Protein AF-A0A954RTK8-F1 (afdb_monomer_lite)

pLDDT: mean 95.34, std 5.86, range [53.38, 98.44]

Radius of gyration: 17.7 Å; chains: 1; bounding box: 43×27×45 Å

Foldseek 3Di:
DDDPVRVVVVVVQLVVQLVVDPPLVVCPVPDDPVVSVPDPVSVVSSVVSVVVSVVVVVVLVVCCVVDPVSVVVVVCCCVPPVVVVVVVVVVVVVD

Secondary structure (DSSP, 8-state):
---HHHHHHHHHHHHHHHHT-HHHHHHHHHS-HHHHHT-HHHHHHHHHHHHHHHHHHHHHHHHHHH-HHHHHHHHHHHHHTS-HHHHHHHHHHT-

Structure (mmCIF, N/CA/C/O backbone):
data_AF-A0A954RTK8-F1
#
_entry.id   AF-A0A954RTK8-F1
#
loop_
_atom_site.group_PDB
_atom_site.id
_atom_site.type_symbol
_atom_site.label_atom_id
_atom_site.label_alt_id
_atom_site.label_comp_id
_atom_site.label_asym_id
_atom_site.label_entity_id
_atom_site.label_seq_id
_atom_site.pdbx_PDB_ins_code
_atom_site.Cartn_x
_atom_site.Cartn_y
_atom_site.Cartn_z
_atom_site.occupancy
_atom_site.B_iso_or_equiv
_atom_site.auth_seq_id
_atom_site.auth_comp_id
_atom_site.auth_asym_id
_atom_site.auth_atom_id
_atom_site.pdbx_PDB_model_num
ATOM 1 N N . ASP A 1 1 ? 18.755 -8.823 4.861 1.00 78.62 1 ASP A N 1
ATOM 2 C CA . ASP A 1 1 ? 18.344 -7.591 5.557 1.00 78.62 1 ASP A CA 1
ATOM 3 C C . ASP A 1 1 ? 17.431 -6.757 4.682 1.00 78.62 1 ASP A C 1
ATOM 5 O O . ASP A 1 1 ? 17.596 -6.776 3.468 1.00 78.62 1 ASP A O 1
ATOM 9 N N . THR A 1 2 ? 16.453 -6.088 5.293 1.00 89.12 2 THR A N 1
ATOM 10 C CA . THR A 1 2 ? 15.561 -5.108 4.649 1.00 89.12 2 THR A CA 1
ATOM 11 C C . THR A 1 2 ? 16.087 -3.698 4.891 1.00 89.12 2 THR A C 1
ATOM 13 O O . THR A 1 2 ? 16.658 -3.441 5.949 1.00 89.12 2 THR A O 1
ATOM 16 N N . THR A 1 3 ? 15.840 -2.774 3.971 1.00 93.75 3 THR A N 1
ATOM 17 C CA . THR A 1 3 ? 16.131 -1.346 4.154 1.00 93.75 3 THR A CA 1
ATOM 18 C C . THR A 1 3 ? 14.996 -0.622 4.886 1.00 93.75 3 THR A C 1
ATOM 20 O O . THR A 1 3 ? 13.863 -1.105 4.926 1.00 93.75 3 THR A O 1
ATOM 23 N N . ASP A 1 4 ? 15.262 0.582 5.401 1.00 93.50 4 ASP A N 1
ATOM 24 C CA . ASP A 1 4 ? 14.222 1.463 5.961 1.00 93.50 4 ASP A CA 1
ATOM 25 C C . ASP A 1 4 ? 13.121 1.774 4.933 1.00 93.50 4 ASP A C 1
ATOM 27 O O . ASP A 1 4 ? 11.944 1.895 5.274 1.00 93.50 4 ASP A O 1
ATOM 31 N N . GLY A 1 5 ? 13.497 1.864 3.651 1.00 92.44 5 GLY A N 1
ATOM 32 C CA . GLY A 1 5 ? 12.557 2.051 2.549 1.00 92.44 5 GLY A CA 1
ATOM 33 C C . GLY A 1 5 ? 11.616 0.860 2.378 1.00 92.44 5 GLY A C 1
ATOM 34 O O . GLY A 1 5 ? 10.414 1.059 2.199 1.00 92.44 5 GLY A O 1
ATOM 35 N N . ASP A 1 6 ? 12.138 -0.364 2.498 1.00 93.56 6 ASP A N 1
ATOM 36 C CA . ASP A 1 6 ? 11.332 -1.588 2.426 1.00 93.56 6 ASP A CA 1
ATOM 37 C C . ASP A 1 6 ? 10.340 -1.652 3.591 1.00 93.56 6 ASP A C 1
ATOM 39 O O . ASP A 1 6 ? 9.157 -1.922 3.387 1.00 93.56 6 ASP A O 1
ATOM 43 N N . GLN A 1 7 ? 10.798 -1.330 4.805 1.00 93.94 7 GLN A N 1
ATOM 44 C CA . GLN A 1 7 ? 9.951 -1.324 5.999 1.00 93.94 7 GLN A CA 1
ATOM 45 C C . GLN A 1 7 ? 8.832 -0.285 5.904 1.00 93.94 7 GLN A C 1
ATOM 47 O O . GLN A 1 7 ? 7.676 -0.600 6.182 1.00 93.94 7 GLN A O 1
ATOM 52 N N . LEU A 1 8 ? 9.149 0.940 5.472 1.00 95.38 8 LEU A N 1
ATOM 53 C CA . LEU A 1 8 ? 8.155 2.002 5.329 1.00 95.38 8 LEU A CA 1
ATOM 54 C C . LEU A 1 8 ? 7.142 1.689 4.220 1.00 95.38 8 LEU A C 1
ATOM 56 O O . LEU A 1 8 ? 5.942 1.892 4.400 1.00 95.38 8 LEU A O 1
ATOM 60 N N . SER A 1 9 ? 7.606 1.177 3.078 1.00 93.81 9 SER A N 1
ATOM 61 C CA . SER A 1 9 ? 6.733 0.756 1.975 1.00 93.81 9 SER A CA 1
ATOM 62 C C . SER A 1 9 ? 5.773 -0.353 2.415 1.00 93.81 9 SER A C 1
ATOM 64 O O . SER A 1 9 ? 4.566 -0.295 2.157 1.00 93.81 9 SER A O 1
ATOM 66 N N . TYR A 1 10 ? 6.291 -1.335 3.156 1.00 94.56 10 TYR A N 1
ATOM 67 C CA . TYR A 1 10 ? 5.484 -2.429 3.675 1.00 94.56 10 TYR A CA 1
ATOM 68 C C . TYR A 1 10 ? 4.476 -1.957 4.731 1.00 94.56 10 TYR A C 1
ATOM 70 O O . TYR A 1 10 ? 3.303 -2.309 4.650 1.00 94.56 10 TYR A O 1
ATOM 78 N N . ALA A 1 11 ? 4.878 -1.079 5.655 1.00 95.50 11 ALA A N 1
ATOM 79 C CA . ALA A 1 11 ? 3.969 -0.490 6.638 1.00 95.50 11 ALA A CA 1
ATOM 80 C C . ALA A 1 11 ? 2.812 0.284 5.980 1.00 95.50 11 ALA A C 1
ATOM 82 O O . ALA A 1 11 ? 1.670 0.149 6.413 1.00 95.50 11 ALA A O 1
ATOM 83 N N . ASN A 1 12 ? 3.080 1.036 4.906 1.00 95.62 12 ASN A N 1
ATOM 84 C CA . ASN A 1 12 ? 2.026 1.705 4.135 1.00 95.62 12 ASN A CA 1
ATOM 85 C C . ASN A 1 12 ? 1.084 0.700 3.458 1.00 95.62 12 ASN A C 1
ATOM 87 O O . ASN A 1 12 ? -0.126 0.897 3.468 1.00 95.62 12 ASN A O 1
ATOM 91 N N . THR A 1 13 ? 1.618 -0.403 2.923 1.00 95.25 13 THR A N 1
ATOM 92 C CA . THR A 1 13 ? 0.792 -1.474 2.340 1.00 95.25 13 THR A CA 1
ATOM 93 C C . THR A 1 13 ? -0.153 -2.071 3.384 1.00 95.25 13 THR A C 1
ATOM 95 O O . THR A 1 13 ? -1.348 -2.218 3.127 1.00 95.25 13 THR A O 1
ATOM 98 N N . LEU A 1 14 ? 0.362 -2.377 4.580 1.00 96.44 14 LEU A N 1
ATOM 99 C CA . LEU A 1 14 ? -0.454 -2.895 5.677 1.00 96.44 14 LEU A CA 1
ATOM 100 C C . LEU A 1 14 ? -1.483 -1.871 6.155 1.00 96.44 14 LEU A C 1
ATOM 102 O O . LEU A 1 14 ? -2.605 -2.256 6.469 1.00 96.44 14 LEU A O 1
ATOM 106 N N . ALA A 1 15 ? -1.135 -0.583 6.189 1.00 96.19 15 ALA A N 1
ATOM 107 C CA . ALA A 1 15 ? -2.069 0.475 6.556 1.00 96.19 15 ALA A CA 1
ATOM 108 C C . ALA A 1 15 ? -3.266 0.519 5.596 1.00 96.19 15 ALA A C 1
ATOM 110 O O . ALA A 1 15 ? -4.401 0.438 6.058 1.00 96.19 15 ALA A O 1
ATOM 111 N N . GLU A 1 16 ? -3.023 0.558 4.282 1.00 95.88 16 GLU A N 1
ATOM 112 C CA . GLU A 1 16 ? -4.088 0.536 3.269 1.00 95.88 16 GLU A CA 1
ATOM 113 C C . GLU A 1 16 ? -4.973 -0.709 3.404 1.00 95.88 16 GLU A C 1
ATOM 115 O O . GLU A 1 16 ? -6.194 -0.590 3.445 1.00 95.88 16 GLU A O 1
ATOM 120 N N . LYS A 1 17 ? -4.376 -1.895 3.588 1.00 95.06 17 LYS A N 1
ATOM 121 C CA . LYS A 1 17 ? -5.138 -3.137 3.789 1.00 95.06 17 LYS A CA 1
ATOM 122 C C . LYS A 1 17 ? -5.989 -3.113 5.055 1.00 95.06 17 LYS A C 1
ATOM 124 O O . LYS A 1 17 ? -7.168 -3.445 5.027 1.00 95.06 17 LYS A O 1
ATOM 129 N N . THR A 1 18 ? -5.416 -2.657 6.161 1.00 96.19 18 THR A N 1
ATOM 130 C CA . THR A 1 18 ? -6.106 -2.577 7.457 1.00 96.19 18 THR A CA 1
ATOM 131 C C . THR A 1 18 ? -7.271 -1.581 7.413 1.00 96.19 18 THR A C 1
ATOM 133 O O . THR A 1 18 ? -8.295 -1.791 8.067 1.00 96.19 18 THR A O 1
ATOM 136 N N . LEU A 1 19 ? -7.153 -0.509 6.617 1.00 97.12 19 LEU A N 1
ATOM 137 C CA . LEU A 1 19 ? -8.219 0.476 6.414 1.00 97.12 19 LEU A CA 1
ATOM 138 C C . LEU A 1 19 ? -9.454 -0.115 5.716 1.00 97.12 19 LEU A C 1
ATOM 140 O O . LEU A 1 19 ? -10.552 0.411 5.907 1.00 97.12 19 LEU A O 1
ATOM 144 N N . GLU A 1 20 ? -9.322 -1.224 4.982 1.00 95.88 20 GLU A N 1
ATOM 145 C CA . GLU A 1 20 ? -10.450 -1.932 4.360 1.00 95.88 20 GLU A CA 1
ATOM 146 C C . GLU A 1 20 ? -11.373 -2.603 5.411 1.00 95.88 20 GLU A C 1
ATOM 148 O O . GLU A 1 20 ? -12.541 -2.888 5.128 1.00 95.88 20 GLU A O 1
ATOM 153 N N . SER A 1 21 ? -10.909 -2.791 6.656 1.00 97.56 21 SER A N 1
ATOM 154 C CA . SER A 1 21 ? -11.668 -3.471 7.712 1.00 97.56 21 SER A CA 1
ATOM 155 C C . SER A 1 21 ? -12.773 -2.601 8.322 1.00 97.56 21 SER A C 1
ATOM 157 O O . SER A 1 21 ? -12.547 -1.730 9.169 1.00 97.56 21 SER A O 1
ATOM 159 N N . VAL A 1 22 ? -14.027 -2.903 7.971 1.00 97.62 22 VAL A N 1
ATOM 160 C CA . VAL A 1 22 ? -15.222 -2.259 8.555 1.00 97.62 22 VAL A CA 1
ATOM 161 C C . VAL A 1 22 ? -15.296 -2.463 10.076 1.00 97.62 22 VAL A C 1
ATOM 163 O O . VAL A 1 22 ? -15.814 -1.604 10.795 1.00 97.62 22 VAL A O 1
ATOM 166 N N . LEU A 1 23 ? -14.786 -3.590 10.585 1.00 97.69 23 LEU A N 1
ATOM 167 C CA . LEU A 1 23 ? -14.720 -3.857 12.022 1.00 97.69 23 LEU A CA 1
ATOM 168 C C . LEU A 1 23 ? -13.798 -2.853 12.714 1.00 97.69 23 LEU A C 1
ATOM 170 O O . LEU A 1 23 ? -14.218 -2.200 13.672 1.00 97.69 23 LEU A O 1
ATOM 174 N N . LEU A 1 24 ? -12.577 -2.680 12.204 1.00 98.12 24 LEU A N 1
ATOM 175 C CA . LEU A 1 24 ? -11.621 -1.741 12.784 1.00 98.12 24 LEU A CA 1
ATOM 176 C C . LEU A 1 24 ? -12.078 -0.293 12.652 1.00 98.12 24 LEU A C 1
ATOM 178 O O . LEU A 1 24 ? -11.929 0.466 13.606 1.00 98.12 24 LEU A O 1
ATOM 182 N N . GLN A 1 25 ? -12.719 0.078 11.541 1.00 98.38 25 GLN A N 1
ATOM 183 C CA . GLN A 1 25 ? -13.338 1.399 11.395 1.00 98.38 25 GLN A CA 1
ATOM 184 C C . GLN A 1 25 ? -14.367 1.663 12.507 1.00 98.38 25 GLN A C 1
ATOM 186 O O . GLN A 1 25 ? -14.354 2.722 13.138 1.00 98.38 25 GLN A O 1
ATOM 191 N N . LYS A 1 26 ? -15.230 0.682 12.815 1.00 98.31 26 LYS A N 1
ATOM 192 C CA . LYS A 1 26 ? -16.189 0.790 13.927 1.00 98.31 26 LYS A CA 1
ATOM 193 C C . LYS A 1 26 ? -15.489 0.867 15.279 1.00 98.31 26 LYS A C 1
ATOM 195 O O . LYS A 1 26 ? -15.913 1.653 16.123 1.00 98.31 26 LYS A O 1
ATOM 200 N N . GLN A 1 27 ? -14.440 0.083 15.509 1.00 98.06 27 GLN A N 1
ATOM 201 C CA . GLN A 1 27 ? -13.711 0.140 16.775 1.00 98.06 27 GLN A CA 1
ATOM 202 C C . GLN A 1 27 ? -13.005 1.481 16.967 1.00 98.06 27 GLN A C 1
ATOM 204 O O . GLN A 1 27 ? -13.119 2.057 18.045 1.00 98.06 27 GLN A O 1
ATOM 209 N N . ALA A 1 28 ? -12.354 2.008 15.932 1.00 98.12 28 ALA A N 1
ATOM 210 C CA . ALA A 1 28 ? -11.700 3.310 15.967 1.00 98.12 28 ALA A CA 1
ATOM 211 C C . ALA A 1 28 ? -12.695 4.454 16.224 1.00 98.12 28 ALA A C 1
ATOM 213 O O . ALA A 1 28 ? -12.375 5.396 16.943 1.00 98.12 28 ALA A O 1
ATOM 214 N N . ALA A 1 29 ? -13.916 4.361 15.688 1.00 98.31 29 ALA A N 1
ATOM 215 C CA . ALA A 1 29 ? -14.957 5.367 15.902 1.00 98.31 29 ALA A CA 1
ATOM 216 C C . ALA A 1 29 ? -15.552 5.358 17.324 1.00 98.31 29 ALA A C 1
ATOM 218 O O . ALA A 1 29 ? -16.072 6.378 17.770 1.00 98.31 29 ALA A O 1
ATOM 219 N N . ASN A 1 30 ? -15.511 4.219 18.025 1.00 98.12 30 ASN A N 1
ATOM 220 C CA . ASN A 1 30 ? -16.220 4.030 19.297 1.00 98.12 30 ASN A CA 1
ATOM 221 C C . ASN A 1 30 ? -15.306 3.876 20.521 1.00 98.12 30 ASN A C 1
ATOM 223 O O . ASN A 1 30 ? -15.808 3.823 21.641 1.00 98.12 30 ASN A O 1
ATOM 227 N N . ASN A 1 31 ? -13.988 3.797 20.337 1.00 98.12 31 ASN A N 1
ATOM 228 C CA . ASN A 1 31 ? -13.031 3.579 21.420 1.00 98.12 31 ASN A CA 1
ATOM 229 C C . ASN A 1 31 ? -11.946 4.657 21.428 1.00 98.12 31 ASN A C 1
ATOM 231 O O . ASN A 1 31 ? -11.646 5.272 20.405 1.00 98.12 31 ASN A O 1
ATOM 235 N N . SER A 1 32 ? -11.309 4.862 22.583 1.00 98.44 32 SER A N 1
ATOM 236 C CA . SER A 1 32 ? -10.084 5.660 22.636 1.00 98.44 32 SER A CA 1
ATOM 237 C C . SER A 1 32 ? -8.963 4.972 21.848 1.00 98.44 32 SER A C 1
ATOM 239 O O . SER A 1 32 ? -8.971 3.755 21.649 1.00 98.44 32 SER A O 1
ATOM 241 N N . LYS A 1 33 ? -7.944 5.737 21.444 1.00 97.94 33 LYS A N 1
ATOM 242 C CA . LYS A 1 33 ? -6.769 5.178 20.759 1.00 97.94 33 LYS A CA 1
ATOM 243 C C . LYS A 1 33 ? -6.077 4.088 21.585 1.00 97.94 33 LYS A C 1
ATOM 245 O O . LYS A 1 33 ? -5.623 3.104 21.018 1.00 97.94 33 LYS A O 1
ATOM 250 N N . GLU A 1 34 ? -6.009 4.255 22.904 1.00 98.19 34 GLU A N 1
ATOM 251 C CA . GLU A 1 34 ? -5.398 3.272 23.805 1.00 98.19 34 GLU A CA 1
ATOM 252 C C . GLU A 1 34 ? -6.218 1.979 23.870 1.00 98.19 34 GLU A C 1
ATOM 254 O O . GLU A 1 34 ? -5.659 0.890 23.793 1.00 98.19 34 GLU A O 1
ATOM 259 N N . GLN A 1 35 ? -7.547 2.079 23.933 1.00 98.19 35 GLN A N 1
ATOM 260 C CA . GLN A 1 35 ? -8.426 0.909 23.890 1.00 98.19 35 GLN A CA 1
ATOM 261 C C . GLN A 1 35 ? -8.334 0.186 22.541 1.00 98.19 35 GLN A C 1
ATOM 263 O O . GLN A 1 35 ? -8.198 -1.033 22.509 1.00 98.19 35 GLN A O 1
ATOM 268 N N . PHE A 1 36 ? -8.347 0.934 21.434 1.00 98.06 36 PHE A N 1
ATOM 269 C CA . PHE A 1 36 ? -8.191 0.385 20.087 1.00 98.06 36 PHE A CA 1
ATOM 270 C C . PHE A 1 36 ? -6.840 -0.319 19.905 1.00 98.06 36 PHE A C 1
ATOM 272 O O . PHE A 1 36 ? -6.795 -1.434 19.397 1.00 98.06 36 PHE A O 1
ATOM 279 N N . ALA A 1 37 ? -5.748 0.293 20.371 1.00 97.56 37 ALA A N 1
ATOM 280 C CA . ALA A 1 37 ? -4.407 -0.283 20.277 1.00 97.56 37 ALA A CA 1
ATOM 281 C C . ALA A 1 37 ? -4.258 -1.600 21.059 1.00 97.56 37 ALA A C 1
ATOM 283 O O . ALA A 1 37 ? -3.429 -2.430 20.700 1.00 97.56 37 ALA A O 1
ATOM 284 N N . ASN A 1 38 ? -5.070 -1.806 22.100 1.00 96.69 38 ASN A N 1
ATOM 285 C CA . ASN A 1 38 ? -5.110 -3.045 22.879 1.00 96.69 38 ASN A CA 1
ATOM 286 C C . ASN A 1 38 ? -6.178 -4.042 22.381 1.00 96.69 38 ASN A C 1
ATOM 288 O O . ASN A 1 38 ? -6.427 -5.054 23.038 1.00 96.69 38 ASN A O 1
ATOM 292 N N . SER A 1 39 ? -6.830 -3.773 21.245 1.00 96.44 39 SER A N 1
ATOM 293 C CA . SER A 1 39 ? -7.878 -4.638 20.701 1.00 96.44 39 SER A CA 1
ATOM 294 C C . SER A 1 39 ? -7.301 -5.962 20.177 1.00 96.44 39 SER A C 1
ATOM 296 O O . SER A 1 39 ? -6.385 -5.949 19.349 1.00 96.44 39 SER A O 1
ATOM 298 N N . PRO A 1 40 ? -7.849 -7.126 20.580 1.00 96.88 40 PRO A N 1
ATOM 299 C CA . PRO A 1 40 ? -7.474 -8.401 19.972 1.00 96.88 40 PRO A CA 1
ATOM 300 C C . PRO A 1 40 ? -7.865 -8.469 18.489 1.00 96.88 40 PRO A C 1
ATOM 302 O O . PRO A 1 40 ? -7.170 -9.123 17.713 1.00 96.88 40 PRO A O 1
ATOM 305 N N . ASP A 1 41 ? -8.922 -7.759 18.082 1.00 97.50 41 ASP A N 1
ATOM 306 C CA . ASP A 1 41 ? -9.340 -7.700 16.681 1.00 97.50 41 ASP A CA 1
ATOM 307 C C . ASP A 1 41 ? -8.325 -6.935 15.834 1.00 97.50 41 ASP A C 1
ATOM 309 O O . ASP A 1 41 ? -8.023 -7.373 14.732 1.00 97.50 41 ASP A O 1
ATOM 313 N N . LEU A 1 42 ? -7.722 -5.858 16.359 1.00 97.75 42 LEU A N 1
ATOM 314 C CA . LEU A 1 42 ? -6.633 -5.163 15.664 1.00 97.75 42 LEU A CA 1
ATOM 315 C C . LEU A 1 42 ? -5.462 -6.109 15.382 1.00 97.75 42 LEU A C 1
ATOM 317 O O . LEU A 1 42 ? -4.964 -6.149 14.262 1.00 97.75 42 LEU A O 1
ATOM 321 N N . ASN A 1 43 ? -5.050 -6.907 16.369 1.00 96.25 43 ASN A N 1
ATOM 322 C CA . ASN A 1 43 ? -3.960 -7.864 16.175 1.00 96.25 43 ASN A CA 1
ATOM 323 C C . ASN A 1 43 ? -4.296 -8.923 15.119 1.00 96.25 43 ASN A C 1
ATOM 325 O O . ASN A 1 43 ? -3.431 -9.283 14.323 1.00 96.25 43 ASN A O 1
ATOM 329 N N . ARG A 1 44 ? -5.538 -9.414 15.108 1.00 97.25 44 ARG A N 1
ATOM 330 C CA . ARG A 1 44 ? -6.005 -10.405 14.134 1.00 97.25 44 ARG A CA 1
ATOM 331 C C . ARG A 1 44 ? -6.033 -9.830 12.720 1.00 97.25 44 ARG A C 1
ATOM 333 O O . ARG A 1 44 ? -5.429 -10.394 11.821 1.00 97.25 44 ARG A O 1
ATOM 340 N N . GLU A 1 45 ? -6.664 -8.677 12.548 1.00 97.38 45 GLU A N 1
ATOM 341 C CA . GLU A 1 45 ? -6.809 -8.026 11.244 1.00 97.38 45 GLU A CA 1
ATOM 342 C C . GLU A 1 45 ? -5.449 -7.586 10.678 1.00 97.38 45 GLU A C 1
ATOM 344 O O . GLU A 1 45 ? -5.246 -7.633 9.471 1.00 97.38 45 GLU A O 1
ATOM 349 N N . LEU A 1 46 ? -4.478 -7.229 11.528 1.00 96.81 46 LEU A N 1
ATOM 350 C CA . LEU A 1 46 ? -3.101 -6.985 11.085 1.00 96.81 46 LEU A CA 1
ATOM 351 C C . LEU A 1 46 ? -2.412 -8.261 10.579 1.00 96.81 46 LEU A C 1
ATOM 353 O O . LEU A 1 46 ? -1.663 -8.195 9.608 1.00 96.81 46 LEU A O 1
ATOM 357 N N . GLN A 1 47 ? -2.642 -9.417 11.210 1.00 96.44 47 GLN A N 1
ATOM 358 C CA . GLN A 1 47 ? -2.115 -10.697 10.716 1.00 96.44 47 GLN A CA 1
ATOM 359 C C . GLN A 1 47 ? -2.761 -11.086 9.385 1.00 96.44 47 GLN A C 1
ATOM 361 O O . GLN A 1 47 ? -2.057 -11.507 8.467 1.00 96.44 47 GLN A O 1
ATOM 366 N N . ASP A 1 48 ? -4.073 -10.890 9.266 1.00 95.62 48 ASP A N 1
ATOM 367 C CA . ASP A 1 48 ? -4.808 -11.123 8.024 1.00 95.62 48 ASP A CA 1
ATOM 368 C C . ASP A 1 48 ? -4.292 -10.196 6.910 1.00 95.62 48 ASP A C 1
ATOM 370 O O . ASP A 1 48 ? -3.925 -10.669 5.836 1.00 95.62 48 ASP A O 1
ATOM 374 N N . ALA A 1 49 ? -4.108 -8.902 7.197 1.00 96.44 49 ALA A N 1
ATOM 375 C CA . ALA A 1 49 ? -3.528 -7.940 6.260 1.00 96.44 49 ALA A CA 1
ATOM 376 C C . ALA A 1 49 ? -2.106 -8.323 5.818 1.00 96.44 49 ALA A C 1
ATOM 378 O O . ALA A 1 49 ? -1.756 -8.140 4.652 1.00 96.44 49 ALA A O 1
ATOM 379 N N . VAL A 1 50 ? -1.283 -8.878 6.716 1.00 96.12 50 VAL A N 1
ATOM 380 C CA . VAL A 1 50 ? 0.039 -9.416 6.361 1.00 96.12 50 VAL A CA 1
ATOM 381 C C . VAL A 1 50 ? -0.097 -10.545 5.341 1.00 96.12 50 VAL A C 1
ATOM 383 O O . VAL A 1 50 ? 0.543 -10.473 4.292 1.00 96.12 50 VAL A O 1
ATOM 386 N N . MET A 1 51 ? -0.954 -11.537 5.596 1.00 94.19 51 MET A N 1
ATOM 387 C CA . MET A 1 51 ? -1.164 -12.662 4.675 1.00 94.19 51 MET A CA 1
ATOM 388 C C . MET A 1 51 ? -1.700 -12.197 3.315 1.00 94.19 51 MET A C 1
ATOM 390 O O . MET A 1 51 ? -1.130 -12.528 2.278 1.00 94.19 51 MET A O 1
ATOM 394 N N . GLU A 1 52 ? -2.735 -11.358 3.308 1.00 94.50 52 GLU A N 1
ATOM 395 C CA . GLU A 1 52 ? -3.342 -10.851 2.074 1.00 94.50 52 GLU A CA 1
ATOM 396 C C . GLU A 1 52 ? -2.393 -9.950 1.274 1.00 94.50 52 GLU A C 1
ATOM 398 O O . GLU A 1 52 ? -2.388 -9.981 0.040 1.00 94.50 52 GLU A O 1
ATOM 403 N N . SER A 1 53 ? -1.567 -9.146 1.956 1.00 94.69 53 SER A N 1
ATOM 404 C CA . SER A 1 53 ? -0.584 -8.289 1.287 1.00 94.69 53 SER A CA 1
ATOM 405 C C . SER A 1 53 ? 0.455 -9.104 0.519 1.00 94.69 53 SER A C 1
ATOM 407 O O . SER A 1 53 ? 0.858 -8.691 -0.570 1.00 94.69 53 SER A O 1
ATOM 409 N N . MET A 1 54 ? 0.846 -10.273 1.039 1.00 92.31 54 MET A N 1
ATOM 410 C CA . MET A 1 54 ? 1.790 -11.167 0.370 1.00 92.31 54 MET A CA 1
ATOM 411 C C . MET A 1 54 ? 1.203 -11.724 -0.928 1.00 92.31 54 MET A C 1
ATOM 413 O O . MET A 1 54 ? 1.854 -11.644 -1.971 1.00 92.31 54 MET A O 1
ATOM 417 N N . ASP A 1 55 ? -0.031 -12.229 -0.885 1.00 92.81 55 ASP A N 1
ATOM 418 C CA . ASP A 1 55 ? -0.706 -12.787 -2.061 1.00 92.81 55 ASP A CA 1
ATOM 419 C C . ASP A 1 55 ? -0.933 -11.716 -3.135 1.00 92.81 55 ASP A C 1
ATOM 421 O O . ASP A 1 55 ? -0.617 -11.919 -4.312 1.00 92.81 55 ASP A O 1
ATOM 425 N N . ALA A 1 56 ? -1.394 -10.530 -2.725 1.00 93.56 56 ALA A N 1
ATOM 426 C CA . ALA A 1 56 ? -1.595 -9.407 -3.632 1.00 93.56 56 ALA A CA 1
ATOM 427 C C . ALA A 1 56 ? -0.279 -8.952 -4.285 1.00 93.56 56 ALA A C 1
ATOM 429 O O . ALA A 1 56 ? -0.230 -8.727 -5.496 1.00 93.56 56 ALA A O 1
ATOM 430 N N . GLN A 1 57 ? 0.809 -8.835 -3.516 1.00 93.31 57 GLN A N 1
ATOM 431 C CA . GLN A 1 57 ? 2.116 -8.458 -4.061 1.00 93.31 57 GLN A CA 1
ATOM 432 C C . GLN A 1 57 ? 2.668 -9.521 -5.016 1.00 93.31 57 GLN A C 1
ATOM 434 O O . GLN A 1 57 ? 3.193 -9.161 -6.072 1.00 93.31 57 GLN A O 1
ATOM 439 N N . ALA A 1 58 ? 2.519 -10.809 -4.695 1.00 95.38 58 ALA A N 1
ATOM 440 C CA . ALA A 1 58 ? 2.933 -11.902 -5.572 1.00 95.38 58 ALA A CA 1
ATOM 441 C C . ALA A 1 58 ? 2.181 -11.864 -6.911 1.00 95.38 58 ALA A C 1
ATOM 443 O O . ALA A 1 58 ? 2.794 -11.986 -7.975 1.00 95.38 58 ALA A O 1
ATOM 444 N N . GLU A 1 59 ? 0.869 -11.620 -6.879 1.00 96.31 59 GLU A N 1
ATOM 445 C CA . GLU A 1 59 ? 0.061 -11.479 -8.087 1.00 96.31 59 GLU A CA 1
ATOM 446 C C . GLU A 1 59 ? 0.459 -10.243 -8.911 1.00 96.31 59 GLU A C 1
ATOM 448 O O . GLU A 1 59 ? 0.638 -10.338 -10.129 1.00 96.31 59 GLU A O 1
ATOM 453 N N . LEU A 1 60 ? 0.634 -9.084 -8.270 1.00 95.19 60 LEU A N 1
ATOM 454 C CA . LEU A 1 60 ? 1.061 -7.855 -8.945 1.00 95.19 60 LEU A CA 1
ATOM 455 C C . LEU A 1 60 ? 2.438 -8.022 -9.598 1.00 95.19 60 LEU A C 1
ATOM 457 O O . LEU A 1 60 ? 2.618 -7.631 -10.755 1.00 95.19 60 LEU A O 1
ATOM 461 N N . ALA A 1 61 ? 3.383 -8.653 -8.897 1.00 96.00 61 ALA A N 1
ATOM 462 C CA . ALA A 1 61 ? 4.703 -8.965 -9.429 1.00 96.00 61 ALA A CA 1
ATOM 463 C C . ALA A 1 61 ? 4.605 -9.904 -10.638 1.00 96.00 61 ALA A C 1
ATOM 465 O O . ALA A 1 61 ? 5.182 -9.622 -11.689 1.00 96.00 61 ALA A O 1
ATOM 466 N N . ALA A 1 62 ? 3.816 -10.978 -10.537 1.00 97.81 62 ALA A N 1
ATOM 467 C CA . ALA A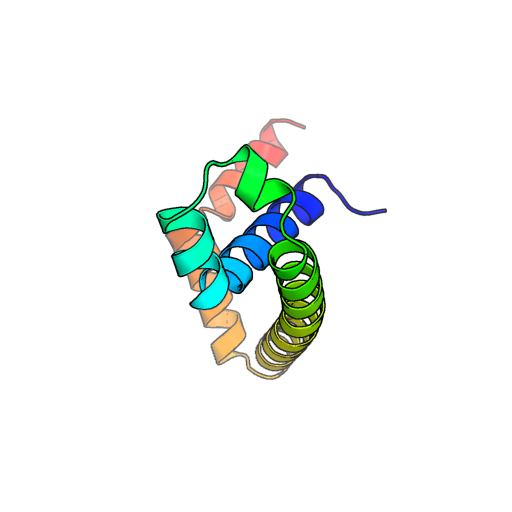 1 62 ? 3.599 -11.897 -11.647 1.00 97.81 62 ALA A CA 1
ATOM 468 C C . ALA A 1 62 ? 2.997 -11.182 -12.867 1.00 97.81 62 ALA A C 1
ATOM 470 O O . ALA A 1 62 ? 3.478 -11.365 -13.985 1.00 97.81 62 ALA A O 1
ATOM 471 N N . ARG A 1 63 ? 1.989 -10.323 -12.680 1.00 97.25 63 ARG A N 1
ATOM 472 C CA . ARG A 1 63 ? 1.384 -9.545 -13.774 1.00 97.25 63 ARG A CA 1
ATOM 473 C C . ARG A 1 63 ? 2.391 -8.598 -14.428 1.00 97.25 63 ARG A C 1
ATOM 475 O O . ARG A 1 63 ? 2.439 -8.531 -15.653 1.00 97.25 63 ARG A O 1
ATOM 482 N N . ALA A 1 64 ? 3.202 -7.899 -13.634 1.00 97.50 64 ALA A N 1
ATOM 483 C CA . ALA A 1 64 ? 4.227 -6.992 -14.145 1.00 97.50 64 ALA A CA 1
ATOM 484 C C . ALA A 1 64 ? 5.308 -7.729 -14.953 1.00 97.50 64 ALA A C 1
ATOM 486 O O . ALA A 1 64 ? 5.723 -7.246 -16.003 1.00 97.50 64 ALA A O 1
ATOM 487 N N . LEU A 1 65 ? 5.726 -8.915 -14.501 1.00 97.56 65 LEU A N 1
ATOM 488 C CA . LEU A 1 65 ? 6.730 -9.730 -15.191 1.00 97.56 65 LEU A CA 1
ATOM 489 C C . LEU A 1 65 ? 6.206 -10.349 -16.492 1.00 97.56 65 LEU A C 1
ATOM 491 O O . LEU A 1 65 ? 6.959 -10.492 -17.451 1.00 97.56 65 LEU A O 1
ATOM 495 N N . ASN A 1 66 ? 4.922 -10.711 -16.534 1.00 97.69 66 ASN A N 1
ATOM 496 C CA . ASN A 1 66 ? 4.327 -11.423 -17.667 1.00 97.69 66 ASN A CA 1
ATOM 497 C C . ASN A 1 66 ? 3.614 -10.509 -18.678 1.00 97.69 66 ASN A C 1
ATOM 499 O O . ASN A 1 66 ? 3.114 -10.997 -19.690 1.00 97.69 66 ASN A O 1
ATOM 503 N N . SER A 1 67 ? 3.544 -9.196 -18.436 1.00 98.31 67 SER A N 1
ATOM 504 C CA . SER A 1 67 ? 2.871 -8.253 -19.333 1.00 98.31 67 SER A CA 1
ATOM 505 C C . SER A 1 67 ? 3.666 -6.968 -19.525 1.00 98.31 67 SER A C 1
ATOM 507 O O . SER A 1 67 ? 3.750 -6.120 -18.636 1.00 98.31 67 SER A O 1
ATOM 509 N N . THR A 1 68 ? 4.167 -6.770 -20.747 1.00 97.69 68 THR A N 1
ATOM 510 C CA . THR A 1 68 ? 4.844 -5.528 -21.146 1.00 97.69 68 THR A CA 1
ATOM 511 C C . THR A 1 68 ? 3.942 -4.310 -20.963 1.00 97.69 68 THR A C 1
ATOM 513 O O . THR A 1 68 ? 4.411 -3.268 -20.527 1.00 97.69 68 THR A O 1
ATOM 516 N N . GLN A 1 69 ? 2.639 -4.432 -21.229 1.00 98.12 69 GLN A N 1
ATOM 517 C CA . GLN A 1 69 ? 1.700 -3.325 -21.041 1.00 98.12 69 GLN A CA 1
ATOM 518 C C . GLN A 1 69 ? 1.595 -2.907 -19.567 1.00 98.12 69 GLN A C 1
ATOM 520 O O . GLN A 1 69 ? 1.593 -1.713 -19.270 1.00 98.12 69 GLN A O 1
ATOM 525 N N . VAL A 1 70 ? 1.527 -3.876 -18.645 1.00 97.81 70 VAL A N 1
ATOM 526 C CA . VAL A 1 70 ? 1.486 -3.599 -17.199 1.00 97.81 70 VAL A CA 1
ATOM 527 C C . VAL A 1 70 ? 2.794 -2.955 -16.751 1.00 97.81 70 VAL A C 1
ATOM 529 O O . VAL A 1 70 ? 2.768 -1.948 -16.045 1.00 97.81 70 VAL A O 1
ATOM 532 N N . LEU A 1 71 ? 3.933 -3.485 -17.203 1.00 97.69 71 LEU A N 1
ATOM 533 C CA . LEU A 1 71 ? 5.247 -2.943 -16.867 1.00 97.69 71 LEU A CA 1
ATOM 534 C C . LEU A 1 71 ? 5.429 -1.501 -17.367 1.00 97.69 71 LEU A C 1
ATOM 536 O O . LEU A 1 71 ? 5.908 -0.644 -16.626 1.00 97.69 71 LEU A O 1
ATOM 540 N N . GLU A 1 72 ? 5.000 -1.208 -18.595 1.00 98.06 72 GLU A N 1
ATOM 541 C CA . GLU A 1 72 ? 5.030 0.145 -19.160 1.00 98.06 72 GLU A CA 1
ATOM 542 C C . GLU A 1 72 ? 4.111 1.108 -18.395 1.00 98.06 72 GLU A C 1
ATOM 544 O O . GLU A 1 72 ? 4.495 2.251 -18.139 1.00 98.06 72 GLU A O 1
ATOM 549 N N . GLY A 1 73 ? 2.937 0.642 -17.955 1.00 98.00 73 GLY A N 1
ATOM 550 C CA . GLY A 1 73 ? 2.048 1.410 -17.081 1.00 98.00 73 GLY A CA 1
ATOM 551 C C . GLY A 1 73 ? 2.696 1.747 -15.735 1.00 98.00 73 GLY A C 1
ATOM 552 O O . GLY A 1 73 ? 2.673 2.902 -15.311 1.00 98.00 73 GLY A O 1
ATOM 553 N N . LEU A 1 74 ? 3.345 0.770 -15.093 1.00 97.50 74 LEU A N 1
ATOM 554 C CA . LEU A 1 74 ? 4.099 0.996 -13.856 1.00 97.50 74 LEU A CA 1
ATOM 555 C C . LEU A 1 74 ? 5.241 1.992 -14.072 1.00 97.50 74 LEU A C 1
ATOM 557 O O . LEU A 1 74 ? 5.383 2.934 -13.297 1.00 97.50 74 LEU A O 1
ATOM 561 N N . LYS A 1 75 ? 6.013 1.848 -15.155 1.00 97.81 75 LYS A N 1
ATOM 562 C CA . LYS A 1 75 ? 7.070 2.803 -15.516 1.00 97.81 75 LYS A CA 1
ATOM 563 C C . LYS A 1 75 ? 6.522 4.224 -15.663 1.00 97.81 75 LYS A C 1
ATOM 565 O O . LYS A 1 75 ? 7.128 5.162 -15.153 1.00 97.81 75 LYS A O 1
ATOM 570 N N . ALA A 1 76 ? 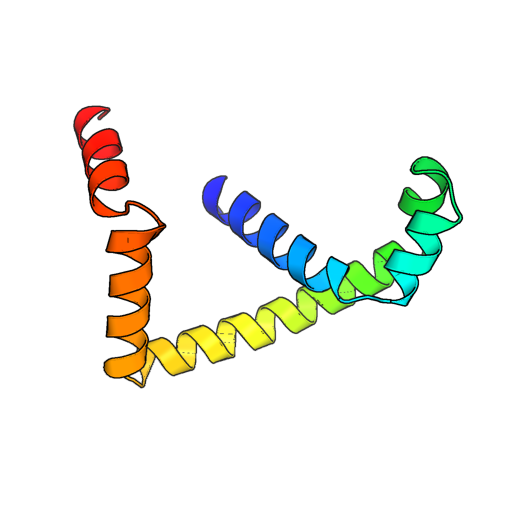5.373 4.391 -16.315 1.00 98.12 76 ALA A N 1
ATOM 571 C CA . ALA A 1 76 ? 4.734 5.695 -16.456 1.00 98.12 76 ALA A CA 1
ATOM 572 C C . ALA A 1 76 ? 4.335 6.292 -15.096 1.00 98.12 76 ALA A C 1
ATOM 574 O O . ALA A 1 76 ? 4.579 7.473 -14.861 1.00 98.12 76 ALA A O 1
ATOM 575 N N . ILE A 1 77 ? 3.786 5.487 -14.181 1.00 97.81 77 ILE A N 1
ATOM 576 C CA . ILE A 1 77 ? 3.462 5.931 -12.815 1.00 97.81 77 ILE A CA 1
ATOM 577 C C . ILE A 1 77 ? 4.729 6.368 -12.071 1.00 97.81 77 ILE A C 1
ATOM 579 O O . ILE A 1 77 ? 4.755 7.440 -11.463 1.00 97.81 77 ILE A O 1
ATOM 583 N N . LEU A 1 78 ? 5.795 5.568 -12.148 1.00 97.62 78 LEU A N 1
ATOM 584 C CA . LEU A 1 78 ? 7.067 5.865 -11.492 1.00 97.62 78 LEU A CA 1
ATOM 585 C C . LEU A 1 78 ? 7.659 7.197 -11.974 1.00 97.62 78 LEU A C 1
ATOM 587 O O . LEU A 1 78 ? 8.096 8.005 -11.156 1.00 97.62 78 LEU A O 1
ATOM 591 N N . LEU A 1 79 ? 7.649 7.438 -13.285 1.00 98.12 79 LEU A N 1
ATOM 592 C CA . LEU A 1 79 ? 8.205 8.656 -13.875 1.00 98.12 79 LEU A CA 1
ATOM 593 C C . LEU A 1 79 ? 7.319 9.883 -13.629 1.00 98.12 79 LEU A C 1
ATOM 595 O O . LEU A 1 79 ? 7.829 10.926 -13.241 1.00 98.12 79 LEU A O 1
ATOM 599 N N . ASN A 1 80 ? 6.003 9.763 -13.811 1.00 97.38 80 ASN A N 1
ATOM 600 C CA . ASN A 1 80 ? 5.110 10.926 -13.851 1.00 97.38 80 ASN A CA 1
ATOM 601 C C . ASN A 1 80 ? 4.468 11.272 -12.502 1.00 97.38 80 ASN A C 1
ATOM 603 O O . ASN A 1 80 ? 4.044 12.409 -12.306 1.00 97.38 80 ASN A O 1
ATOM 607 N N . HIS A 1 81 ? 4.350 10.308 -11.585 1.00 96.94 81 HIS A N 1
ATOM 608 C CA . HIS A 1 81 ? 3.673 10.508 -10.298 1.00 96.94 81 HIS A CA 1
ATOM 609 C C . HIS A 1 81 ? 4.610 10.355 -9.105 1.00 96.94 81 HIS A C 1
ATOM 611 O O . HIS A 1 81 ? 4.437 11.055 -8.110 1.00 96.94 81 HIS A O 1
ATOM 617 N N . LEU A 1 82 ? 5.607 9.469 -9.192 1.00 96.25 82 LEU A N 1
ATOM 618 C CA . LEU A 1 82 ? 6.559 9.257 -8.097 1.00 96.25 82 LEU A CA 1
ATOM 619 C C . LEU A 1 82 ? 7.899 9.978 -8.286 1.00 96.25 82 LEU A C 1
ATOM 621 O O . LEU A 1 82 ? 8.745 9.871 -7.399 1.00 96.25 82 LEU A O 1
ATOM 625 N N . GLY A 1 83 ? 8.100 10.711 -9.388 1.00 97.00 83 GLY A N 1
ATOM 626 C CA . GLY A 1 83 ? 9.321 11.489 -9.635 1.00 97.00 83 GLY A CA 1
ATOM 627 C C . GLY A 1 83 ? 10.584 10.630 -9.586 1.00 97.00 83 GLY A C 1
ATOM 628 O O . GLY A 1 83 ? 11.569 10.993 -8.939 1.00 97.00 83 GLY A O 1
ATOM 629 N N . LEU A 1 84 ? 10.525 9.422 -10.166 1.00 97.25 84 LEU A N 1
ATOM 630 C CA . LEU A 1 84 ? 11.610 8.445 -10.060 1.00 97.25 84 LEU A CA 1
ATOM 631 C C . LEU A 1 84 ? 12.937 9.017 -10.572 1.00 97.25 84 LEU A C 1
ATOM 633 O O . LEU A 1 84 ? 13.970 8.806 -9.942 1.00 97.25 84 LEU A O 1
ATOM 637 N N . TYR A 1 85 ? 12.914 9.739 -11.693 1.00 97.69 85 TYR A N 1
ATOM 638 C CA . TYR A 1 85 ? 14.125 10.297 -12.290 1.00 97.69 85 TYR A CA 1
ATOM 639 C C . TYR A 1 85 ? 14.7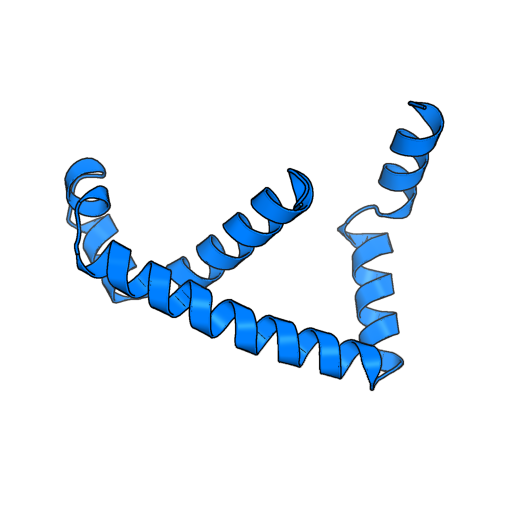87 11.328 -11.370 1.00 97.69 85 TYR A C 1
ATOM 641 O O . TYR A 1 85 ? 15.981 11.225 -11.090 1.00 97.69 85 TYR A O 1
ATOM 649 N N . GLU A 1 86 ? 14.011 12.280 -10.855 1.00 97.50 86 GLU A N 1
ATOM 650 C CA . GLU A 1 86 ? 14.487 13.349 -9.978 1.00 97.50 86 GLU A CA 1
ATOM 651 C C . GLU A 1 86 ? 15.076 12.769 -8.693 1.00 97.50 86 GLU A C 1
ATOM 653 O O . GLU A 1 86 ? 16.202 13.094 -8.327 1.00 97.50 86 GLU A O 1
ATOM 658 N N . ARG A 1 87 ? 14.368 11.825 -8.062 1.00 95.94 87 ARG A N 1
ATOM 659 C CA . ARG A 1 87 ? 14.828 11.164 -6.832 1.00 95.94 87 ARG A CA 1
ATOM 660 C C . ARG A 1 87 ? 16.109 10.359 -7.038 1.00 95.94 87 ARG A C 1
ATOM 662 O O . ARG A 1 87 ? 16.956 10.317 -6.148 1.00 95.94 87 ARG A O 1
ATOM 669 N N . LEU A 1 88 ? 16.250 9.690 -8.185 1.00 96.56 88 LEU A N 1
ATOM 670 C CA . LEU A 1 88 ? 17.483 8.977 -8.526 1.00 96.56 88 LEU A CA 1
ATOM 671 C C . LEU A 1 88 ? 18.640 9.953 -8.746 1.00 96.56 88 LEU A C 1
ATOM 673 O O . LEU A 1 88 ? 19.739 9.699 -8.259 1.00 96.56 88 LEU A O 1
ATOM 677 N N . LYS A 1 89 ? 18.387 11.073 -9.429 1.00 97.06 89 LYS A N 1
ATOM 678 C CA . LYS A 1 89 ? 19.384 12.122 -9.647 1.00 97.06 89 LYS A CA 1
ATOM 679 C C . LYS A 1 89 ? 19.857 12.731 -8.325 1.00 97.06 89 LYS A C 1
ATOM 681 O O . LYS A 1 89 ? 21.054 12.760 -8.081 1.00 97.06 89 LYS A O 1
ATOM 686 N N . GLU A 1 90 ? 18.938 13.119 -7.444 1.00 96.38 90 GLU A N 1
ATOM 687 C CA . GLU A 1 90 ? 19.262 13.677 -6.122 1.00 96.38 90 GLU A CA 1
ATOM 688 C C . GLU A 1 90 ? 20.125 12.730 -5.279 1.00 96.38 90 GLU A C 1
ATOM 690 O O . GLU A 1 90 ? 21.069 13.163 -4.625 1.00 96.38 90 GLU A O 1
ATOM 695 N N . ARG A 1 91 ? 19.838 11.423 -5.315 1.00 92.81 91 ARG A N 1
ATOM 696 C CA . ARG A 1 91 ? 20.644 10.415 -4.608 1.00 92.81 91 ARG A CA 1
ATOM 697 C C . ARG A 1 91 ? 22.022 10.206 -5.231 1.00 92.81 91 ARG A C 1
ATOM 699 O O . ARG A 1 91 ? 22.955 9.910 -4.496 1.00 92.81 91 ARG A O 1
ATOM 706 N N . GLY A 1 92 ? 22.132 10.321 -6.554 1.00 90.31 92 GLY A N 1
ATOM 707 C CA . GLY A 1 92 ? 23.406 10.241 -7.268 1.00 90.31 92 GLY A CA 1
ATOM 708 C C . GLY A 1 92 ? 24.293 11.465 -7.040 1.00 90.31 92 GLY A C 1
ATOM 709 O O . GLY A 1 92 ? 25.501 11.310 -6.933 1.00 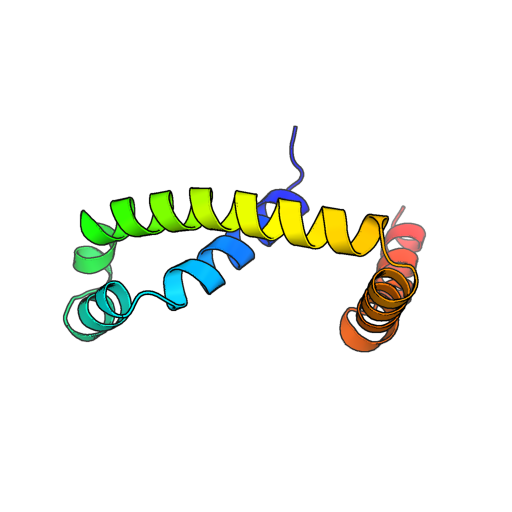90.31 92 GLY A O 1
ATOM 710 N N . ASP A 1 93 ? 23.694 12.651 -6.913 1.00 85.25 93 ASP A N 1
ATOM 711 C CA . ASP A 1 93 ? 24.402 13.909 -6.639 1.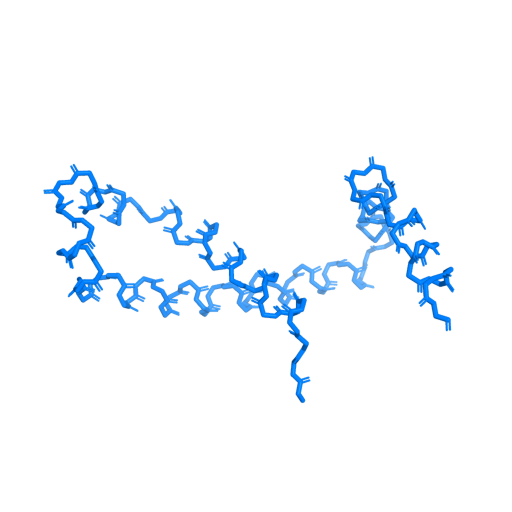00 85.25 93 ASP A CA 1
ATOM 712 C C . ASP A 1 93 ? 24.804 14.050 -5.152 1.00 85.25 93 ASP A C 1
ATOM 714 O O . ASP A 1 93 ? 25.690 14.836 -4.819 1.00 85.25 93 ASP A O 1
ATOM 718 N N . ALA A 1 94 ? 24.151 13.307 -4.249 1.00 69.00 94 ALA A N 1
ATOM 719 C CA . ALA A 1 94 ? 24.441 13.280 -2.810 1.00 69.00 94 ALA A CA 1
ATOM 720 C C . ALA A 1 94 ? 25.501 12.235 -2.391 1.00 69.00 94 ALA A C 1
ATOM 722 O O . ALA A 1 94 ? 25.804 12.141 -1.197 1.00 69.00 94 ALA A O 1
ATOM 723 N N . ALA A 1 95 ? 26.023 11.446 -3.337 1.00 53.38 95 ALA A N 1
ATOM 724 C 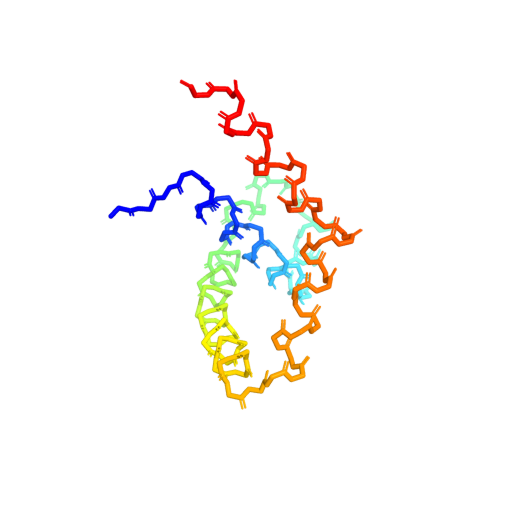CA . ALA A 1 95 ? 27.056 10.424 -3.133 1.00 53.38 95 ALA A CA 1
ATOM 725 C C . ALA A 1 95 ? 28.444 10.929 -3.556 1.00 53.38 95 ALA A C 1
ATOM 727 O O . ALA A 1 95 ? 29.424 10.558 -2.870 1.00 53.38 95 ALA A O 1
#

Sequence (95 aa):
DTTDGDQLSYANTLAEKTLESVLLQKQAANNSKEQFANSPDLNRELQDAVMESMDAQAELAARALNSTQVLEGLKAILLNHLGLYERLKERGDAA